Protein AF-A0AAD7EL43-F1 (afdb_monomer_lite)

Sequence (135 aa):
MQNLQIRRLNFAIIHSTTLALPAWKRTCLTYKLTERLILRDVRTRWNSTFDMLLFAVKYRRAVDAITAEKSLKLRKFELDDQECKILSDLLTIYKAATLVFSKNSLSTIVNVIPTMDKIDELLTLQMIRTSTALP

pLDDT: mean 82.3, std 10.19, range [38.91, 91.62]

Structure (mmCIF, N/CA/C/O backbone):
data_AF-A0AAD7EL43-F1
#
_entry.id   AF-A0AAD7EL43-F1
#
loop_
_atom_site.group_PDB
_atom_site.id
_atom_site.type_symbol
_atom_site.label_atom_id
_atom_site.label_alt_id
_atom_site.label_comp_id
_atom_site.label_asym_id
_atom_site.label_entity_id
_atom_site.label_seq_id
_atom_site.pdbx_PDB_ins_code
_atom_site.Cartn_x
_atom_site.Cartn_y
_atom_site.Cartn_z
_atom_site.occupancy
_atom_site.B_iso_or_equiv
_atom_site.auth_seq_id
_atom_site.auth_comp_id
_atom_site.auth_asym_id
_atom_site.auth_atom_id
_atom_site.pdbx_PDB_model_num
ATOM 1 N N . MET A 1 1 ? -4.254 11.415 -4.900 1.00 57.16 1 MET A N 1
ATOM 2 C CA . MET A 1 1 ? -4.592 11.817 -3.509 1.00 57.16 1 MET A CA 1
ATOM 3 C C . MET A 1 1 ? -4.455 10.677 -2.485 1.00 57.16 1 MET A C 1
ATOM 5 O O . MET A 1 1 ? -4.219 10.957 -1.312 1.00 57.16 1 MET A O 1
ATOM 9 N N . GLN A 1 2 ? -4.480 9.408 -2.912 1.00 65.06 2 GLN A N 1
ATOM 10 C CA . GLN A 1 2 ? -4.473 8.226 -2.031 1.00 65.06 2 GLN A CA 1
ATOM 11 C C . GLN A 1 2 ? -3.226 8.002 -1.163 1.00 65.06 2 GLN A C 1
ATOM 13 O O . GLN A 1 2 ? -3.342 7.549 -0.026 1.00 65.06 2 GLN A O 1
ATOM 18 N N . ASN A 1 3 ? -2.027 8.360 -1.637 1.00 72.19 3 ASN A N 1
ATOM 19 C CA . ASN A 1 3 ? -0.807 8.217 -0.830 1.00 72.19 3 ASN A CA 1
ATOM 20 C C . ASN A 1 3 ? -0.919 8.966 0.513 1.00 72.19 3 ASN A C 1
ATOM 22 O O . ASN A 1 3 ? -0.580 8.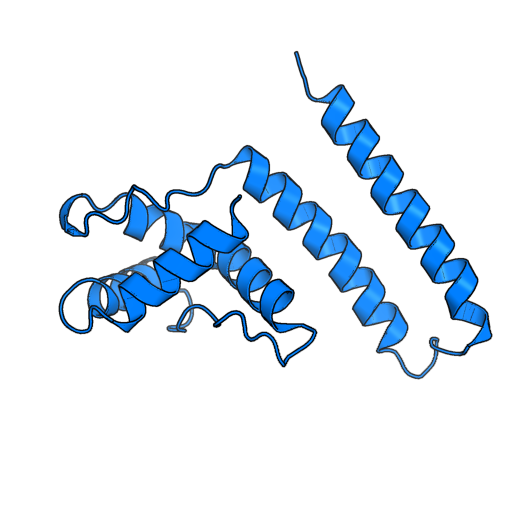432 1.570 1.00 72.19 3 ASN A O 1
ATOM 26 N N . LEU A 1 4 ? -1.482 10.177 0.483 1.00 78.38 4 LEU A N 1
ATOM 27 C CA . LEU A 1 4 ? -1.687 10.988 1.677 1.00 78.38 4 LEU A CA 1
ATOM 28 C C . LEU A 1 4 ? -2.737 10.372 2.614 1.00 78.38 4 LEU A C 1
ATOM 30 O O . LEU A 1 4 ? -2.585 10.459 3.833 1.00 78.38 4 LEU A O 1
ATOM 34 N N . GLN A 1 5 ? -3.774 9.729 2.067 1.00 84.88 5 GLN A N 1
ATOM 35 C CA . GLN A 1 5 ? -4.797 9.036 2.856 1.00 84.88 5 GLN A CA 1
ATOM 36 C C . GLN A 1 5 ? -4.207 7.833 3.597 1.00 84.88 5 GLN A C 1
ATOM 38 O O . GLN A 1 5 ? -4.387 7.739 4.808 1.00 84.88 5 GLN A O 1
ATOM 43 N N . ILE A 1 6 ? -3.419 6.986 2.925 1.00 86.12 6 ILE A N 1
ATOM 44 C CA . ILE A 1 6 ? -2.779 5.809 3.544 1.00 86.12 6 ILE A CA 1
ATOM 45 C C . ILE A 1 6 ? -1.795 6.236 4.636 1.00 86.12 6 ILE A C 1
ATOM 47 O O . ILE A 1 6 ? -1.777 5.658 5.723 1.00 86.12 6 ILE A O 1
ATOM 51 N N . ARG A 1 7 ? -1.016 7.299 4.399 1.00 88.31 7 ARG A N 1
ATOM 52 C CA . ARG A 1 7 ? -0.107 7.856 5.414 1.00 88.31 7 ARG A CA 1
ATOM 53 C C . ARG A 1 7 ? -0.851 8.351 6.646 1.00 88.31 7 ARG A C 1
ATOM 55 O O . ARG A 1 7 ? -0.431 8.073 7.768 1.00 88.31 7 ARG A O 1
ATOM 62 N N . ARG A 1 8 ? -1.948 9.086 6.446 1.00 89.06 8 ARG A N 1
ATOM 63 C CA . ARG A 1 8 ? -2.774 9.611 7.542 1.00 89.06 8 ARG A CA 1
ATOM 64 C C . ARG A 1 8 ? -3.508 8.496 8.285 1.00 89.06 8 ARG A C 1
ATOM 66 O O . ARG A 1 8 ? -3.581 8.560 9.508 1.00 89.06 8 ARG A O 1
ATOM 73 N N . LEU A 1 9 ? -3.985 7.473 7.577 1.00 88.38 9 LEU A N 1
ATOM 74 C CA . LEU A 1 9 ? -4.574 6.275 8.172 1.00 88.38 9 LEU A CA 1
ATOM 75 C C . LEU A 1 9 ? -3.550 5.548 9.047 1.00 88.38 9 LEU A C 1
ATOM 77 O O . LEU A 1 9 ? -3.832 5.267 10.208 1.00 88.38 9 LEU A O 1
ATOM 81 N N . ASN A 1 10 ? -2.341 5.317 8.527 1.00 89.62 10 ASN A N 1
ATOM 82 C CA . ASN A 1 10 ? -1.260 4.691 9.284 1.00 89.62 10 ASN A CA 1
ATOM 83 C C . ASN A 1 10 ? -0.933 5.484 10.558 1.00 89.62 10 ASN A C 1
ATOM 85 O O . ASN A 1 10 ? -0.868 4.923 11.649 1.00 89.62 10 ASN A O 1
ATOM 89 N N . PHE A 1 11 ? -0.805 6.807 10.435 1.00 89.56 11 PHE A N 1
ATOM 90 C CA . PHE A 1 11 ? -0.593 7.687 11.581 1.00 89.56 11 PHE A CA 1
ATOM 91 C C . PHE A 1 11 ? -1.732 7.565 12.609 1.00 89.56 11 PHE A C 1
ATOM 93 O O . PHE A 1 11 ? -1.471 7.370 13.794 1.00 89.56 11 PHE A O 1
ATOM 100 N N . ALA A 1 12 ? -2.992 7.606 12.168 1.00 89.56 12 ALA A N 1
ATOM 101 C CA . ALA A 1 12 ? -4.149 7.478 13.051 1.00 89.56 12 ALA A CA 1
ATOM 102 C C . ALA A 1 12 ? -4.194 6.122 13.781 1.00 89.56 12 ALA A C 1
ATOM 104 O O . ALA A 1 12 ? -4.507 6.083 14.970 1.00 89.56 12 ALA A O 1
ATOM 105 N N . ILE A 1 13 ? -3.844 5.028 13.098 1.00 88.94 13 ILE A N 1
ATOM 106 C CA . ILE A 1 13 ? -3.815 3.681 13.684 1.00 88.94 13 ILE A CA 1
ATOM 107 C C . ILE A 1 13 ? -2.672 3.550 14.696 1.00 88.94 13 ILE A C 1
ATOM 109 O O . ILE A 1 13 ? -2.907 3.121 15.822 1.00 88.94 13 ILE A O 1
ATOM 113 N N . ILE A 1 14 ? -1.448 3.952 14.333 1.00 88.94 14 ILE A N 1
ATOM 114 C CA . ILE A 1 14 ? -0.267 3.833 15.206 1.00 88.94 14 ILE A CA 1
ATOM 115 C C . ILE A 1 14 ? -0.433 4.650 16.492 1.00 88.94 14 ILE A C 1
ATOM 117 O O . ILE A 1 14 ? -0.042 4.190 17.564 1.00 88.94 14 ILE A O 1
ATOM 121 N N . HIS A 1 15 ? -1.009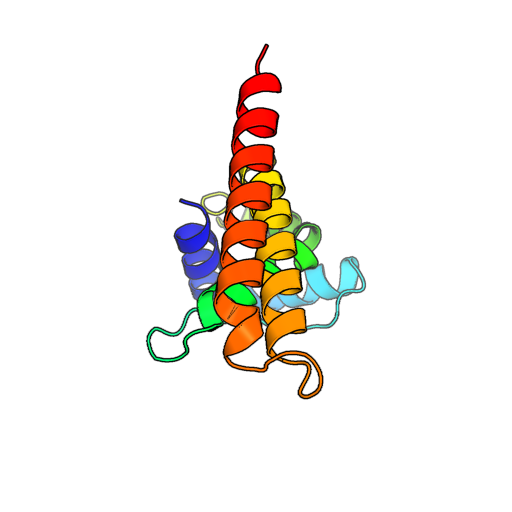 5.850 16.395 1.00 88.00 15 HIS A N 1
ATOM 122 C CA . HIS A 1 15 ? -1.161 6.749 17.540 1.00 88.00 15 HIS A CA 1
ATOM 123 C C . HIS A 1 15 ? -2.442 6.508 18.360 1.00 88.00 15 HIS A C 1
ATOM 125 O O . HIS A 1 15 ? -2.600 7.110 19.418 1.00 88.00 15 HIS A O 1
ATOM 131 N N . SER A 1 16 ? -3.329 5.603 17.933 1.00 89.12 16 SER A N 1
ATOM 132 C CA . SER A 1 16 ? -4.503 5.168 18.702 1.00 89.12 16 SER A CA 1
ATOM 133 C C . SER A 1 16 ? -4.285 3.750 19.234 1.00 89.12 16 SER A C 1
ATOM 135 O O . SER A 1 16 ? -4.845 2.764 18.750 1.00 89.12 16 SER A O 1
ATOM 137 N N . THR A 1 17 ? -3.435 3.653 20.256 1.00 86.38 17 THR A N 1
ATOM 138 C CA . THR A 1 17 ? -2.992 2.384 20.854 1.00 86.38 17 THR A CA 1
ATOM 139 C C . THR A 1 17 ? -4.119 1.586 21.513 1.00 86.38 17 THR A C 1
ATOM 141 O O . THR A 1 17 ? -4.015 0.367 21.614 1.00 86.38 17 THR A O 1
ATOM 144 N N . THR A 1 18 ? -5.200 2.247 21.934 1.00 87.88 18 THR A N 1
ATOM 145 C CA . THR A 1 18 ? -6.308 1.638 22.689 1.00 87.88 18 THR A CA 1
ATOM 146 C C . THR A 1 18 ? -7.507 1.230 21.834 1.00 87.88 18 THR A C 1
ATOM 148 O O . THR A 1 18 ? -8.219 0.302 22.208 1.00 87.88 18 THR A O 1
ATOM 151 N N . LEU A 1 19 ? -7.740 1.883 20.691 1.00 87.94 19 LEU A N 1
ATOM 152 C CA . LEU A 1 19 ? -8.938 1.664 19.870 1.00 87.94 19 LEU A CA 1
ATOM 153 C C . LEU A 1 19 ? -8.589 1.183 18.463 1.00 87.94 19 LEU A C 1
ATOM 155 O O . LEU A 1 19 ? -8.897 0.042 18.112 1.00 87.94 19 LEU A O 1
ATOM 159 N N . ALA A 1 20 ? -7.914 2.016 17.666 1.00 87.75 20 ALA A N 1
ATOM 160 C CA . ALA A 1 20 ? -7.680 1.696 16.259 1.00 87.75 20 ALA A CA 1
ATOM 161 C C . ALA A 1 20 ? -6.618 0.605 16.071 1.00 87.75 20 ALA A C 1
ATOM 163 O O . ALA A 1 20 ? -6.777 -0.259 15.213 1.00 87.75 20 ALA A O 1
ATOM 164 N N . LEU A 1 21 ? -5.556 0.597 16.884 1.00 89.75 21 LEU A N 1
ATOM 165 C CA . LEU A 1 21 ? -4.505 -0.415 16.781 1.00 89.75 21 LEU A CA 1
ATOM 166 C C . LEU A 1 21 ? -5.022 -1.830 17.115 1.00 89.75 21 LEU A C 1
ATOM 168 O O . LEU A 1 21 ? -4.786 -2.740 16.316 1.00 89.75 21 LEU A O 1
ATOM 172 N N . PRO A 1 22 ? -5.774 -2.061 18.211 1.00 91.44 22 PRO A N 1
ATOM 173 C CA . PRO A 1 22 ? -6.402 -3.359 18.447 1.00 91.44 22 PRO A CA 1
ATOM 174 C C . PRO A 1 22 ? -7.423 -3.735 17.369 1.00 91.44 22 PRO A C 1
ATOM 176 O O . PRO A 1 22 ? -7.482 -4.898 16.974 1.00 91.44 22 PRO A O 1
ATOM 179 N N . ALA A 1 23 ? -8.203 -2.777 16.857 1.00 89.88 23 ALA A N 1
ATOM 180 C CA . ALA A 1 23 ? -9.151 -3.034 15.770 1.00 89.88 23 ALA A CA 1
ATOM 181 C C . ALA A 1 23 ? -8.447 -3.465 14.470 1.00 89.88 23 ALA A C 1
ATOM 183 O O . ALA A 1 23 ? -8.874 -4.421 13.822 1.00 89.88 23 ALA A O 1
ATOM 184 N N . TRP A 1 24 ? -7.308 -2.850 14.139 1.00 90.75 24 TRP A N 1
ATOM 185 C CA . TRP A 1 24 ? -6.459 -3.263 13.017 1.00 90.75 24 TRP A CA 1
ATOM 186 C C . TR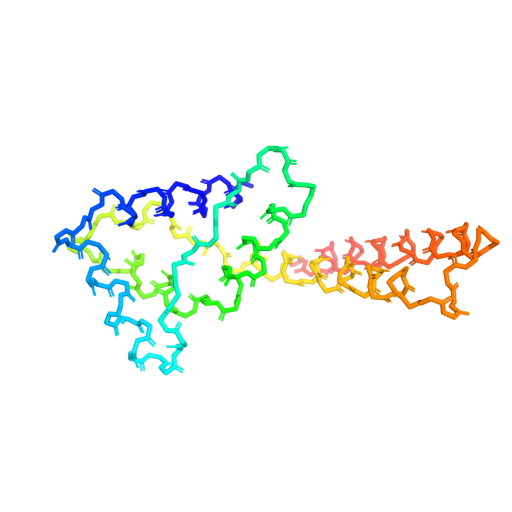P A 1 24 ? -5.952 -4.699 13.166 1.00 90.75 24 TRP A C 1
ATOM 188 O O . TRP A 1 24 ? -6.008 -5.493 12.229 1.00 90.75 24 TRP A O 1
ATOM 198 N N . LYS A 1 25 ? -5.501 -5.074 14.365 1.00 90.38 25 LYS A N 1
ATOM 199 C CA . LYS A 1 25 ? -5.041 -6.444 14.626 1.00 90.38 25 LYS A CA 1
ATOM 200 C C . LYS A 1 25 ? -6.178 -7.457 14.463 1.00 90.38 25 LYS A C 1
ATOM 202 O O . LYS A 1 25 ? -6.002 -8.471 13.792 1.00 90.38 25 LYS A O 1
ATOM 207 N N . ARG A 1 26 ? -7.369 -7.157 15.000 1.00 91.12 26 ARG A N 1
ATOM 208 C CA . ARG A 1 26 ? -8.562 -8.016 14.859 1.00 91.12 26 ARG A CA 1
ATOM 209 C C . ARG A 1 26 ? -9.001 -8.170 13.403 1.00 91.12 26 ARG A C 1
ATOM 211 O O . ARG A 1 26 ? -9.306 -9.283 12.979 1.00 91.12 26 ARG A O 1
ATOM 218 N N . THR A 1 27 ? -9.010 -7.086 12.630 1.00 91.06 27 THR A N 1
ATOM 219 C CA . THR A 1 27 ? -9.356 -7.134 11.200 1.00 91.06 27 THR A CA 1
ATOM 220 C C . THR A 1 27 ? -8.326 -7.940 10.407 1.00 91.06 27 THR A C 1
ATOM 222 O O . THR A 1 27 ? -8.721 -8.817 9.640 1.00 91.06 27 THR A O 1
ATOM 225 N N . CYS A 1 28 ? -7.023 -7.761 10.657 1.00 90.19 28 CYS A N 1
ATOM 226 C CA . CYS A 1 28 ? -5.979 -8.604 10.057 1.00 90.19 28 CYS A CA 1
ATOM 227 C C . CYS A 1 28 ? -6.212 -10.097 10.335 1.00 90.19 28 CYS A C 1
ATOM 229 O O . CYS A 1 28 ? -6.198 -10.898 9.400 1.00 90.19 28 CYS A O 1
ATOM 231 N N . LEU A 1 29 ? -6.504 -10.462 11.589 1.00 90.81 29 LEU A N 1
ATOM 232 C CA . LEU A 1 29 ? -6.806 -11.846 11.976 1.00 90.81 29 LEU A CA 1
ATOM 233 C C . LEU A 1 29 ? -8.066 -12.383 11.282 1.00 90.81 29 LEU A C 1
ATOM 235 O O . LEU A 1 29 ? -8.059 -13.504 10.776 1.00 90.81 29 LEU A O 1
ATOM 239 N N . THR A 1 30 ? -9.122 -11.570 11.198 1.00 91.62 30 THR A N 1
ATOM 240 C CA . THR A 1 30 ? -10.399 -11.936 10.555 1.00 91.62 30 THR A CA 1
ATOM 241 C C . THR A 1 30 ? -10.205 -12.291 9.080 1.00 91.62 30 THR A C 1
ATOM 243 O O . THR A 1 30 ? -10.762 -13.273 8.593 1.00 91.62 30 THR A O 1
ATOM 246 N N . TYR A 1 31 ? -9.356 -11.541 8.374 1.00 90.06 31 TYR A N 1
ATOM 247 C CA . TYR A 1 31 ? -9.035 -11.794 6.966 1.00 90.06 31 TYR A CA 1
ATOM 248 C C . TYR A 1 31 ? -7.867 -12.770 6.758 1.00 90.06 31 TYR A C 1
ATOM 250 O O . TYR A 1 31 ? -7.412 -12.927 5.625 1.00 90.06 31 TYR A O 1
ATOM 258 N N . LYS A 1 32 ? -7.390 -13.442 7.819 1.00 89.88 32 LYS A N 1
ATOM 259 C CA . LYS A 1 32 ? -6.234 -14.360 7.792 1.00 89.88 32 LYS A CA 1
ATOM 260 C C . LYS A 1 32 ? -4.959 -13.713 7.226 1.00 89.88 32 LYS A C 1
ATOM 262 O O . LYS A 1 32 ? -4.124 -14.382 6.620 1.00 89.88 32 LYS A O 1
ATOM 267 N N . LEU A 1 33 ? -4.815 -12.404 7.408 1.00 89.69 33 LEU A N 1
ATOM 268 C CA . LEU A 1 33 ? -3.630 -11.651 7.019 1.00 89.69 33 LEU A CA 1
ATOM 269 C C . LEU A 1 33 ? -2.602 -11.699 8.149 1.00 89.69 33 LEU A C 1
ATOM 271 O O . LEU A 1 33 ? -2.949 -11.727 9.330 1.00 89.69 33 LEU A O 1
ATOM 275 N N . THR A 1 34 ? -1.317 -11.688 7.794 1.00 88.88 34 THR A N 1
ATOM 276 C CA . THR A 1 34 ? -0.251 -11.594 8.795 1.00 88.88 34 THR A CA 1
ATOM 277 C C . THR A 1 34 ? -0.387 -10.281 9.555 1.00 88.88 34 THR A C 1
ATOM 279 O O . THR A 1 34 ? -0.492 -9.221 8.942 1.00 88.88 34 THR A O 1
ATOM 282 N N . GLU A 1 35 ? -0.346 -10.334 10.884 1.00 85.44 35 GLU A N 1
ATOM 283 C CA . GLU A 1 35 ? -0.406 -9.135 11.713 1.00 85.44 35 GLU A CA 1
ATOM 284 C C . GLU A 1 35 ? 0.834 -8.265 11.461 1.00 85.44 35 GLU A C 1
ATOM 286 O O . GLU A 1 35 ? 1.932 -8.527 11.953 1.00 85.44 35 GLU A O 1
ATOM 291 N N . ARG A 1 36 ? 0.668 -7.238 10.627 1.00 88.25 36 ARG A N 1
ATOM 292 C CA . ARG A 1 36 ? 1.709 -6.271 10.280 1.00 88.25 36 ARG A CA 1
ATOM 293 C C . ARG A 1 36 ? 1.129 -4.871 10.339 1.00 88.25 36 ARG A C 1
ATOM 295 O O . ARG A 1 36 ? -0.014 -4.641 9.947 1.00 88.25 36 ARG A O 1
ATOM 302 N N . LEU A 1 37 ? 1.929 -3.930 10.826 1.00 86.56 37 LEU A N 1
ATOM 303 C CA . LEU A 1 37 ? 1.586 -2.516 10.749 1.00 86.56 37 LEU A CA 1
ATOM 304 C C . LEU A 1 37 ? 1.757 -2.022 9.319 1.0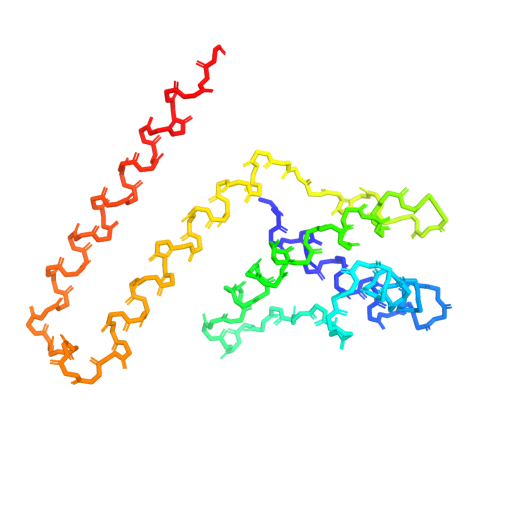0 86.56 37 LEU A C 1
ATOM 306 O O . LEU A 1 37 ? 2.639 -2.489 8.593 1.00 86.56 37 LEU A O 1
ATOM 310 N N . ILE A 1 38 ? 0.939 -1.041 8.944 1.00 85.50 38 ILE A N 1
ATOM 311 C CA . ILE A 1 38 ? 1.105 -0.337 7.678 1.00 85.50 38 ILE A CA 1
ATOM 312 C C . ILE A 1 38 ? 2.506 0.289 7.666 1.00 85.50 38 ILE A C 1
ATOM 314 O O . ILE A 1 38 ? 2.937 0.943 8.623 1.00 85.50 38 ILE A O 1
ATOM 318 N N . LEU A 1 39 ? 3.243 0.067 6.579 1.00 87.12 39 LEU A N 1
ATOM 319 C CA . LEU A 1 39 ? 4.582 0.625 6.411 1.00 87.12 39 LEU A CA 1
ATOM 320 C C . LEU A 1 39 ? 4.515 2.159 6.381 1.00 87.12 39 LEU A C 1
ATOM 322 O O . LEU A 1 39 ? 3.558 2.747 5.879 1.00 87.12 39 LEU A O 1
ATOM 326 N N . ARG A 1 40 ? 5.516 2.828 6.959 1.00 86.25 40 ARG A N 1
ATOM 327 C CA . ARG A 1 40 ? 5.596 4.294 6.917 1.00 86.25 40 ARG A CA 1
ATOM 328 C C . ARG A 1 40 ? 6.284 4.742 5.636 1.00 86.25 40 ARG A C 1
ATOM 330 O O . ARG A 1 40 ? 7.304 4.179 5.251 1.00 86.25 40 ARG A O 1
ATOM 337 N N . ASP A 1 41 ? 5.754 5.807 5.053 1.00 86.88 41 ASP A N 1
ATOM 338 C CA . ASP A 1 41 ? 6.427 6.565 4.005 1.00 86.88 41 ASP A CA 1
ATOM 339 C C . ASP A 1 41 ? 7.558 7.401 4.628 1.00 86.88 41 ASP A C 1
ATOM 341 O O . ASP A 1 41 ? 7.319 8.223 5.519 1.00 86.88 41 ASP A O 1
ATOM 345 N N . VAL A 1 42 ? 8.798 7.150 4.207 1.00 85.94 42 VAL A N 1
ATOM 346 C CA . VAL A 1 42 ? 10.022 7.712 4.792 1.00 85.94 42 VAL A CA 1
ATOM 347 C C . VAL A 1 42 ? 10.817 8.421 3.705 1.00 85.94 42 VAL A C 1
ATOM 349 O O . VAL A 1 42 ? 11.397 7.788 2.829 1.00 85.94 42 VAL A O 1
ATOM 352 N N . ARG A 1 43 ? 10.936 9.747 3.822 1.00 83.56 43 ARG A N 1
ATOM 353 C CA . ARG A 1 43 ? 11.570 10.607 2.806 1.00 83.56 43 ARG A CA 1
ATOM 354 C C . ARG A 1 43 ? 13.000 10.194 2.431 1.00 83.56 43 ARG A C 1
ATOM 356 O O . ARG A 1 43 ? 13.407 10.388 1.296 1.00 83.56 43 ARG A O 1
ATOM 363 N N . THR A 1 44 ? 13.758 9.636 3.373 1.00 87.81 44 THR A N 1
ATOM 364 C CA . THR A 1 44 ? 15.153 9.212 3.163 1.00 87.81 44 THR A CA 1
ATOM 365 C C . THR A 1 44 ? 15.291 7.811 2.561 1.00 87.81 44 THR A C 1
ATOM 367 O O . THR A 1 44 ? 16.400 7.400 2.234 1.00 87.81 44 THR A O 1
ATOM 370 N N . ARG A 1 45 ? 14.193 7.059 2.402 1.00 86.12 45 ARG A N 1
ATOM 371 C CA . ARG A 1 45 ? 14.189 5.718 1.800 1.00 86.12 45 ARG A CA 1
ATOM 372 C C . ARG A 1 45 ? 13.487 5.762 0.449 1.00 86.12 45 ARG A C 1
ATOM 374 O O . ARG A 1 45 ? 12.261 5.865 0.402 1.00 86.12 45 ARG A O 1
ATOM 381 N N . TRP A 1 46 ? 14.267 5.602 -0.619 1.00 84.88 46 TRP A N 1
ATOM 382 C CA . TRP A 1 46 ? 13.830 5.747 -2.013 1.00 84.88 46 TRP A CA 1
ATOM 383 C C . TRP A 1 46 ? 12.608 4.894 -2.401 1.00 84.88 46 TRP A C 1
ATOM 385 O O . TRP A 1 46 ? 11.829 5.315 -3.245 1.00 84.88 46 TRP A O 1
ATOM 395 N N . ASN A 1 47 ? 12.399 3.740 -1.753 1.00 84.44 47 ASN A N 1
ATOM 396 C CA . ASN A 1 47 ? 11.304 2.815 -2.073 1.00 84.44 47 ASN A CA 1
ATOM 397 C C . ASN A 1 47 ? 10.147 2.804 -1.052 1.00 84.44 47 ASN A C 1
ATOM 399 O O . ASN A 1 47 ? 9.191 2.046 -1.196 1.00 84.44 47 ASN A O 1
ATOM 403 N N . SER A 1 48 ? 10.201 3.627 0.001 1.00 88.38 48 SER A N 1
ATOM 404 C CA . SER A 1 48 ? 9.234 3.533 1.112 1.00 88.38 48 SER A CA 1
ATOM 405 C C . SER A 1 48 ? 7.793 3.853 0.707 1.00 88.38 48 SER A C 1
ATOM 407 O O . SER A 1 48 ? 6.856 3.204 1.176 1.00 88.38 48 SER A O 1
ATOM 409 N N . THR A 1 49 ? 7.615 4.806 -0.208 1.00 87.88 49 THR A N 1
ATOM 410 C CA . THR A 1 49 ? 6.325 5.150 -0.808 1.00 87.88 49 THR A CA 1
ATOM 411 C C . THR A 1 49 ? 5.738 3.950 -1.551 1.00 87.88 49 THR A C 1
ATOM 413 O O . THR A 1 49 ? 4.573 3.610 -1.351 1.00 87.88 49 THR A O 1
ATOM 416 N N . PHE A 1 50 ? 6.555 3.280 -2.368 1.00 86.94 50 PHE A N 1
ATOM 417 C CA . PHE A 1 50 ? 6.164 2.090 -3.120 1.00 86.94 50 PHE A CA 1
ATOM 418 C C . PHE A 1 50 ? 5.773 0.947 -2.179 1.00 86.94 50 PHE A C 1
ATOM 420 O O . PHE A 1 50 ? 4.695 0.372 -2.327 1.00 86.94 50 PHE A O 1
ATOM 427 N N . ASP A 1 51 ? 6.596 0.663 -1.168 1.00 88.56 51 ASP A N 1
ATOM 428 C CA . ASP A 1 51 ? 6.342 -0.422 -0.219 1.00 88.56 51 ASP A CA 1
ATOM 429 C C . ASP A 1 51 ? 5.060 -0.188 0.595 1.00 88.56 51 ASP A C 1
ATOM 431 O O . ASP A 1 51 ? 4.279 -1.118 0.814 1.00 88.56 51 ASP A O 1
ATOM 435 N N . MET A 1 52 ? 4.798 1.060 1.001 1.00 90.56 52 MET A N 1
ATOM 436 C CA . MET A 1 52 ? 3.557 1.441 1.681 1.00 90.56 52 MET A CA 1
ATOM 437 C C . MET A 1 52 ? 2.329 1.237 0.786 1.00 90.56 52 MET A C 1
ATOM 439 O O . MET A 1 52 ? 1.332 0.672 1.239 1.00 90.56 52 MET A O 1
ATOM 443 N N . LEU A 1 53 ? 2.386 1.681 -0.472 1.00 89.06 53 LEU A N 1
ATOM 444 C CA . LEU A 1 53 ? 1.273 1.545 -1.416 1.00 89.06 53 LEU A CA 1
ATOM 445 C C . LEU A 1 53 ? 1.020 0.072 -1.759 1.00 89.06 53 LEU A C 1
ATOM 447 O O . LEU A 1 53 ? -0.119 -0.388 -1.717 1.00 89.06 53 LEU A O 1
ATOM 451 N N . LEU A 1 54 ? 2.083 -0.701 -1.989 1.00 88.75 54 LEU A N 1
ATOM 452 C CA . LEU A 1 54 ? 1.999 -2.142 -2.214 1.00 88.75 54 LEU A CA 1
ATOM 453 C C . LEU A 1 54 ? 1.396 -2.872 -1.008 1.00 88.75 54 LEU A C 1
ATOM 455 O O . LEU A 1 54 ? 0.620 -3.813 -1.178 1.00 88.75 54 LEU A O 1
ATOM 459 N N . PHE A 1 55 ? 1.739 -2.452 0.212 1.00 89.25 55 PHE A N 1
ATOM 460 C CA . PHE A 1 55 ? 1.123 -2.982 1.425 1.00 89.25 55 PHE A CA 1
ATOM 461 C C . PHE A 1 55 ? -0.371 -2.650 1.481 1.00 89.25 55 PHE A C 1
ATOM 463 O O . PHE A 1 55 ? -1.175 -3.547 1.720 1.00 89.25 55 PHE A O 1
ATOM 470 N N . ALA A 1 56 ? -0.754 -1.399 1.216 1.00 88.75 56 ALA A N 1
ATOM 471 C CA . ALA A 1 56 ? -2.151 -0.971 1.246 1.00 88.75 56 ALA A CA 1
ATOM 472 C C . ALA A 1 56 ? -3.020 -1.737 0.237 1.00 88.75 56 ALA A C 1
ATOM 474 O O . ALA A 1 56 ? -4.104 -2.188 0.597 1.00 88.75 56 ALA A O 1
ATOM 475 N N . VAL A 1 57 ? -2.518 -1.969 -0.982 1.00 88.38 57 VAL A N 1
ATOM 476 C CA . VAL A 1 57 ? -3.218 -2.779 -1.995 1.00 88.38 57 VAL A CA 1
ATOM 477 C C . VAL A 1 57 ? -3.354 -4.238 -1.540 1.00 88.38 57 VAL A C 1
ATOM 479 O O . VAL A 1 57 ? -4.427 -4.825 -1.645 1.00 88.38 57 VAL A O 1
ATOM 482 N N . LYS A 1 58 ? -2.302 -4.834 -0.962 1.00 89.00 58 LYS A N 1
ATOM 483 C CA . LYS A 1 58 ? -2.360 -6.216 -0.443 1.00 89.00 58 LYS A CA 1
ATOM 484 C C . LYS A 1 58 ? -3.318 -6.379 0.739 1.00 89.00 58 LYS A C 1
ATOM 486 O O . LYS A 1 58 ? -3.971 -7.410 0.857 1.00 89.00 58 LYS A O 1
ATOM 491 N N . TYR A 1 59 ? -3.385 -5.379 1.613 1.00 90.50 59 TYR A N 1
ATOM 492 C CA . TYR A 1 59 ? -4.216 -5.380 2.820 1.00 90.50 59 TYR A CA 1
ATOM 493 C C . TYR A 1 59 ? -5.549 -4.654 2.603 1.00 90.50 59 TYR A C 1
ATOM 495 O O . TYR A 1 59 ? -6.221 -4.314 3.575 1.00 90.50 59 TYR A O 1
ATOM 503 N N . ARG A 1 60 ? -5.962 -4.456 1.342 1.00 88.44 60 ARG A N 1
ATOM 504 C CA . ARG A 1 60 ? -7.147 -3.679 0.956 1.00 88.44 60 ARG A CA 1
ATOM 505 C C . ARG A 1 60 ? -8.394 -4.060 1.749 1.00 88.44 60 ARG A C 1
ATOM 507 O O . ARG A 1 60 ? -8.996 -3.202 2.369 1.00 88.44 60 ARG A O 1
ATOM 514 N N . ARG A 1 61 ? -8.693 -5.357 1.860 1.00 89.50 61 ARG A N 1
ATOM 515 C CA . ARG A 1 61 ? -9.841 -5.858 2.640 1.00 89.50 61 ARG A CA 1
ATOM 516 C C . ARG A 1 61 ? -9.826 -5.426 4.110 1.00 89.50 61 ARG A C 1
ATOM 518 O O . ARG A 1 61 ? -10.871 -5.101 4.660 1.00 89.50 61 ARG A O 1
ATOM 525 N N . ALA A 1 62 ? -8.655 -5.427 4.747 1.00 89.62 62 ALA A N 1
ATOM 526 C CA . ALA A 1 62 ? -8.520 -4.978 6.131 1.00 89.62 62 ALA A CA 1
ATOM 527 C C . ALA A 1 62 ? -8.610 -3.450 6.243 1.00 89.62 62 ALA A C 1
ATOM 529 O O . ALA A 1 62 ? -9.199 -2.944 7.196 1.00 89.62 62 ALA A O 1
ATOM 530 N N . VAL A 1 63 ? -8.060 -2.727 5.261 1.00 88.62 63 VAL A N 1
ATOM 531 C CA . VAL A 1 63 ? -8.181 -1.267 5.166 1.00 88.62 63 VAL A CA 1
ATOM 532 C C . VAL A 1 63 ? -9.646 -0.862 5.004 1.00 88.62 63 VAL A C 1
ATOM 534 O O . VAL A 1 63 ? -10.124 -0.052 5.787 1.00 88.62 63 VAL A O 1
ATOM 537 N N . ASP A 1 64 ? -10.381 -1.490 4.091 1.00 89.06 64 ASP A N 1
ATOM 538 C CA . ASP A 1 64 ? -11.791 -1.180 3.840 1.00 89.06 64 ASP A CA 1
ATOM 539 C C . ASP A 1 64 ? -12.654 -1.479 5.071 1.00 89.06 64 ASP A C 1
ATOM 541 O O . ASP A 1 64 ? -13.482 -0.661 5.473 1.00 89.06 64 ASP A O 1
ATOM 545 N N . ALA A 1 65 ? -12.406 -2.611 5.740 1.00 89.19 65 ALA A N 1
ATOM 546 C CA . ALA A 1 65 ? -13.117 -2.981 6.959 1.00 89.19 65 ALA A CA 1
ATOM 547 C C . ALA A 1 65 ? -12.886 -1.988 8.106 1.00 89.19 65 ALA A C 1
ATOM 549 O O . ALA A 1 65 ? -13.842 -1.590 8.773 1.00 89.19 65 ALA A O 1
ATOM 550 N N . ILE A 1 66 ? -11.637 -1.558 8.331 1.00 88.94 66 ILE A N 1
ATOM 551 C CA . ILE A 1 66 ? -11.334 -0.620 9.418 1.00 88.94 66 ILE A CA 1
ATOM 552 C C . ILE A 1 66 ? -11.831 0.799 9.107 1.00 88.94 66 ILE A C 1
ATOM 554 O O . ILE A 1 66 ? -12.222 1.528 10.019 1.00 88.94 66 ILE A O 1
ATOM 558 N N . THR A 1 67 ? -11.860 1.203 7.831 1.00 86.94 67 THR A N 1
ATOM 559 C CA . THR A 1 67 ? -12.429 2.497 7.425 1.00 86.94 67 THR A CA 1
ATOM 560 C C . THR A 1 67 ? -13.957 2.497 7.444 1.00 86.94 67 THR A C 1
ATOM 562 O O . THR A 1 67 ? -14.551 3.538 7.731 1.00 86.94 67 THR A O 1
ATOM 565 N N . ALA A 1 68 ? -14.593 1.345 7.208 1.00 86.62 68 ALA A N 1
ATOM 566 C CA . ALA A 1 68 ? -16.043 1.174 7.306 1.00 86.62 68 ALA A CA 1
ATOM 567 C C . ALA A 1 68 ? -16.550 1.159 8.761 1.00 86.62 68 ALA A C 1
ATOM 569 O O . ALA A 1 68 ? -17.730 1.426 9.015 1.00 86.62 68 ALA A O 1
ATOM 570 N N . GLU A 1 69 ? -15.677 0.881 9.735 1.00 84.81 69 GLU A N 1
ATOM 571 C CA . GLU A 1 69 ? -16.050 0.840 11.146 1.00 84.81 69 GLU A CA 1
ATOM 572 C C . GLU A 1 69 ? -16.387 2.246 11.684 1.00 84.81 69 GLU A C 1
ATOM 574 O O . GLU A 1 69 ? -15.525 3.099 11.921 1.00 84.81 69 GLU A O 1
ATOM 579 N N . LYS A 1 70 ? -17.685 2.496 11.902 1.00 79.38 70 LYS A N 1
ATOM 580 C CA . LYS A 1 70 ? -18.210 3.809 12.326 1.00 79.38 70 LYS A CA 1
ATOM 581 C C . LYS A 1 70 ? -17.651 4.280 13.676 1.00 79.38 70 LYS A C 1
ATOM 583 O O . LYS A 1 70 ? -17.505 5.484 13.882 1.00 79.38 70 LYS A O 1
ATOM 588 N N . SER A 1 71 ? -17.324 3.350 14.574 1.00 79.06 71 SER A N 1
ATOM 589 C CA . SER A 1 71 ? -16.775 3.615 15.914 1.00 79.06 71 SER A CA 1
ATOM 590 C C . SER A 1 71 ? -15.416 4.329 15.865 1.00 79.06 71 SER A C 1
ATOM 592 O O . SER A 1 71 ? -15.126 5.168 16.718 1.00 79.06 71 SER A O 1
ATOM 594 N N . LEU A 1 72 ? -14.602 4.048 14.841 1.00 78.19 72 LEU A N 1
ATOM 595 C CA . LEU A 1 72 ? -13.216 4.510 14.745 1.00 78.19 72 LEU A CA 1
ATOM 596 C C . LEU A 1 72 ? -13.077 5.883 14.072 1.00 78.19 72 LEU A C 1
ATOM 598 O O . LEU A 1 72 ? -12.003 6.481 14.114 1.00 78.19 72 LEU A O 1
ATOM 602 N N . LYS A 1 73 ? -14.148 6.409 13.454 1.00 83.69 73 LYS A N 1
ATOM 603 C CA . LYS A 1 73 ? -14.143 7.681 12.698 1.00 83.69 73 LYS A CA 1
ATOM 604 C C . LYS A 1 73 ? -13.031 7.747 11.627 1.00 83.69 73 LYS A C 1
ATOM 606 O O . LYS A 1 73 ? -12.512 8.825 11.318 1.00 83.69 73 LYS A O 1
ATOM 611 N N . LEU A 1 74 ? -12.671 6.597 11.044 1.00 84.88 74 LEU A N 1
ATOM 612 C CA . LEU A 1 74 ? -11.619 6.463 10.023 1.00 84.88 74 LEU A CA 1
ATOM 613 C C . LEU A 1 74 ? -12.139 6.531 8.581 1.00 84.88 74 LEU A C 1
ATOM 615 O O . LEU A 1 74 ? -11.333 6.577 7.658 1.00 84.88 74 LEU A O 1
ATOM 619 N N . ARG A 1 75 ? -13.458 6.641 8.378 1.00 83.44 75 ARG A N 1
ATOM 620 C CA . ARG A 1 75 ? -14.104 6.699 7.052 1.00 83.44 75 ARG A CA 1
ATOM 621 C C . ARG A 1 75 ? -13.577 7.804 6.129 1.00 83.44 75 ARG A C 1
ATOM 623 O O . ARG A 1 75 ? -13.577 7.665 4.920 1.00 83.44 75 ARG A O 1
ATOM 630 N N . LYS A 1 76 ? -13.035 8.888 6.688 1.00 84.44 76 LYS A N 1
ATOM 631 C CA . LYS A 1 76 ? -12.354 9.951 5.920 1.00 84.44 76 LYS A CA 1
ATOM 632 C C . LYS A 1 76 ? -11.113 9.482 5.138 1.00 84.44 76 LYS A C 1
ATOM 634 O O . LYS A 1 76 ? -10.583 10.242 4.331 1.00 84.44 76 LYS A O 1
ATOM 639 N N . PHE A 1 77 ? -10.610 8.284 5.430 1.00 82.31 77 PHE A N 1
ATOM 640 C CA . PHE A 1 77 ? -9.472 7.658 4.756 1.00 82.31 77 PHE A CA 1
ATOM 641 C C . PHE A 1 77 ? -9.887 6.475 3.878 1.00 82.31 77 PHE A C 1
ATOM 643 O O . PHE A 1 77 ? -9.023 5.692 3.489 1.00 82.31 77 PHE A O 1
ATOM 650 N N . GLU A 1 78 ? -11.185 6.337 3.604 1.00 83.00 78 GLU A N 1
ATOM 651 C CA . GLU A 1 78 ? -11.704 5.373 2.642 1.00 83.00 78 GLU A CA 1
ATOM 652 C C . GLU A 1 78 ? -11.034 5.614 1.287 1.00 83.00 78 GLU A C 1
ATOM 654 O O . GLU A 1 78 ? -10.848 6.753 0.843 1.00 83.00 78 GLU A O 1
ATOM 659 N N . LEU A 1 79 ? -10.571 4.521 0.699 1.00 81.00 79 LEU A N 1
ATOM 660 C CA . LEU A 1 79 ? -9.826 4.544 -0.539 1.00 81.00 79 LEU A CA 1
ATOM 661 C C . LEU A 1 79 ? -10.800 4.280 -1.683 1.00 81.00 79 LEU A C 1
ATOM 663 O O . LEU A 1 79 ? -11.590 3.346 -1.614 1.00 81.00 79 LEU A O 1
ATOM 667 N N . ASP A 1 80 ? -10.709 5.054 -2.753 1.00 84.81 80 ASP A N 1
ATOM 668 C CA . ASP A 1 80 ? -11.526 4.833 -3.943 1.00 84.81 80 ASP A CA 1
ATOM 669 C C . ASP A 1 80 ? -11.098 3.559 -4.698 1.00 84.81 80 ASP A C 1
ATOM 671 O O . ASP A 1 80 ? -9.898 3.258 -4.800 1.00 84.81 80 ASP A O 1
ATOM 675 N N . ASP A 1 81 ? -12.080 2.805 -5.200 1.00 83.12 81 ASP A N 1
ATOM 676 C CA . ASP A 1 81 ? -11.869 1.526 -5.886 1.00 83.12 81 ASP A CA 1
ATOM 677 C C . ASP A 1 81 ? -11.216 1.709 -7.265 1.00 83.12 81 ASP A C 1
ATOM 679 O O . ASP A 1 81 ? -10.332 0.926 -7.636 1.00 83.12 81 ASP A O 1
ATOM 683 N N . GLN A 1 82 ? -11.595 2.748 -8.020 1.00 80.75 82 GLN A N 1
ATOM 684 C CA . GLN A 1 82 ? -11.022 3.009 -9.344 1.00 80.75 82 GLN A CA 1
ATOM 685 C C . GLN A 1 82 ? -9.563 3.444 -9.224 1.00 80.75 82 GLN A C 1
ATOM 687 O O . GLN A 1 82 ? -8.681 2.869 -9.868 1.00 80.75 82 GLN A O 1
ATOM 692 N N . GLU A 1 83 ? -9.286 4.408 -8.349 1.00 79.12 83 GLU A N 1
ATOM 693 C CA . GLU A 1 83 ? -7.926 4.870 -8.078 1.00 79.12 83 GLU A CA 1
ATOM 694 C C . GLU A 1 83 ? -7.032 3.727 -7.551 1.00 79.12 83 GLU A C 1
ATOM 696 O O . GLU A 1 83 ? -5.858 3.646 -7.920 1.00 79.12 83 GLU A O 1
ATOM 701 N N . CYS A 1 84 ? -7.567 2.799 -6.745 1.00 81.75 84 CYS A N 1
ATOM 702 C CA . CYS A 1 84 ? -6.790 1.651 -6.268 1.00 81.75 84 CYS A CA 1
ATOM 703 C C . CYS A 1 84 ? -6.498 0.610 -7.345 1.00 81.75 84 CYS A C 1
ATOM 705 O O . CYS A 1 84 ? -5.430 -0.009 -7.310 1.00 81.75 84 CYS A O 1
ATOM 707 N N . LYS A 1 85 ? -7.391 0.440 -8.322 1.00 84.50 85 LYS A N 1
ATOM 708 C CA . LYS A 1 85 ? -7.108 -0.389 -9.496 1.00 84.50 85 LYS A CA 1
ATOM 709 C C . LYS A 1 85 ? -5.953 0.199 -10.307 1.00 84.50 85 LYS A C 1
ATOM 711 O O . LYS A 1 85 ? -4.978 -0.504 -10.564 1.00 84.50 85 LYS A O 1
ATOM 716 N N . ILE A 1 86 ? -6.006 1.503 -10.589 1.00 83.94 86 ILE A N 1
ATOM 717 C CA . ILE A 1 86 ? -4.931 2.229 -11.286 1.00 83.94 86 ILE A CA 1
ATOM 718 C C . ILE A 1 86 ? -3.609 2.091 -10.522 1.00 83.94 86 ILE A C 1
ATOM 720 O O . ILE A 1 86 ? -2.567 1.792 -11.106 1.00 83.94 86 ILE A O 1
ATOM 724 N N . LEU A 1 87 ? -3.651 2.259 -9.199 1.00 84.56 87 LEU A N 1
ATOM 725 C CA . LEU A 1 87 ? -2.478 2.123 -8.344 1.00 84.56 87 LEU A CA 1
ATOM 726 C C . LEU A 1 87 ? -1.888 0.706 -8.396 1.00 84.56 87 LEU A C 1
ATOM 728 O O . LEU A 1 87 ? -0.672 0.556 -8.489 1.00 84.56 87 LEU A O 1
ATOM 732 N N . SER A 1 88 ? -2.725 -0.330 -8.351 1.00 85.94 88 SER A N 1
ATOM 733 C CA . SER A 1 88 ? -2.281 -1.724 -8.455 1.00 85.94 88 SER A CA 1
ATOM 734 C C . SER A 1 88 ? -1.592 -2.011 -9.793 1.00 85.94 88 SER A C 1
ATOM 736 O O . SER A 1 88 ? -0.531 -2.648 -9.823 1.00 85.94 88 SER A O 1
ATOM 738 N N . ASP A 1 89 ? -2.157 -1.516 -10.893 1.00 84.94 89 ASP A N 1
ATOM 739 C CA . ASP A 1 89 ? -1.606 -1.712 -12.237 1.00 84.94 89 ASP A CA 1
ATOM 740 C C . ASP A 1 89 ? -0.255 -0.997 -12.381 1.00 84.94 89 ASP A C 1
ATOM 742 O O . ASP A 1 89 ? 0.735 -1.596 -12.816 1.00 84.94 89 ASP A O 1
ATOM 746 N N . LEU A 1 90 ? -0.176 0.245 -11.897 1.00 85.88 90 LEU A N 1
ATOM 747 C CA . LEU A 1 90 ? 1.055 1.031 -11.872 1.00 85.88 90 LEU A CA 1
ATOM 748 C C . LEU A 1 90 ? 2.155 0.352 -11.041 1.00 85.88 90 LEU A C 1
ATOM 750 O O . LEU A 1 90 ? 3.289 0.198 -11.499 1.00 85.88 90 LEU A O 1
ATOM 754 N N . LEU A 1 91 ? 1.825 -0.103 -9.827 1.00 87.38 91 LEU A N 1
ATOM 755 C CA . LEU A 1 91 ? 2.773 -0.799 -8.950 1.00 87.38 91 LEU A CA 1
ATOM 756 C C . LEU A 1 91 ? 3.290 -2.097 -9.578 1.00 87.38 91 LEU A C 1
ATOM 758 O O . LEU A 1 91 ? 4.440 -2.471 -9.345 1.00 87.38 91 LEU A O 1
ATOM 762 N N . THR A 1 92 ? 2.471 -2.782 -10.377 1.00 86.56 92 THR A N 1
ATOM 763 C CA . THR A 1 92 ? 2.868 -4.020 -11.057 1.00 86.56 92 THR A CA 1
ATOM 764 C C . THR A 1 92 ? 3.926 -3.754 -12.129 1.00 86.56 92 THR A C 1
ATOM 766 O O . THR A 1 92 ? 4.915 -4.488 -12.191 1.00 86.56 92 THR A O 1
ATOM 769 N N . ILE A 1 93 ? 3.780 -2.674 -12.905 1.00 84.88 93 ILE A N 1
ATOM 770 C CA . ILE A 1 93 ? 4.767 -2.253 -13.914 1.00 84.88 93 ILE A CA 1
ATOM 771 C C . ILE A 1 93 ? 6.095 -1.900 -13.247 1.00 84.88 93 ILE A C 1
ATOM 773 O O . ILE A 1 93 ? 7.137 -2.450 -13.609 1.00 84.88 93 ILE A O 1
ATOM 777 N N . TYR A 1 94 ? 6.061 -1.046 -12.220 1.00 83.00 94 TYR A N 1
ATOM 778 C CA . TYR A 1 94 ? 7.283 -0.662 -11.513 1.00 83.00 94 TYR A CA 1
ATOM 779 C C . TYR A 1 94 ? 7.954 -1.855 -10.838 1.00 83.00 94 TYR A C 1
ATOM 781 O O . TYR A 1 94 ? 9.171 -1.994 -10.917 1.00 83.00 94 TYR A O 1
ATOM 789 N N . LYS A 1 95 ? 7.182 -2.776 -10.250 1.00 84.19 95 LYS A N 1
ATOM 790 C CA . LYS A 1 95 ? 7.736 -4.006 -9.674 1.00 84.19 95 LYS A CA 1
ATOM 791 C C . LYS A 1 95 ? 8.448 -4.861 -10.721 1.00 84.19 95 LYS A C 1
ATOM 793 O O . LYS A 1 95 ? 9.513 -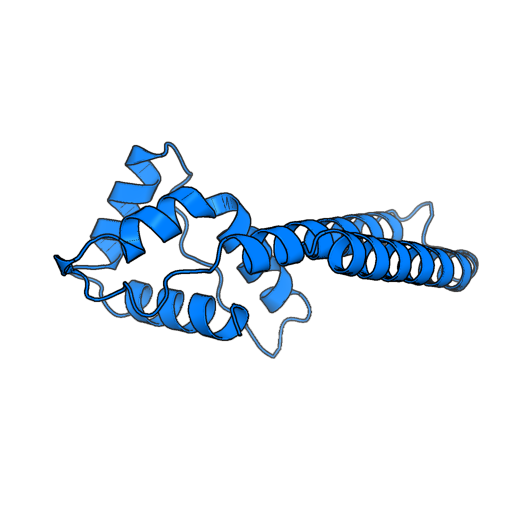5.404 -10.428 1.00 84.19 95 LYS A O 1
ATOM 798 N N . ALA A 1 96 ? 7.864 -5.005 -11.911 1.00 81.25 96 ALA A N 1
ATOM 799 C CA . ALA A 1 96 ? 8.479 -5.750 -13.003 1.00 81.25 96 ALA A CA 1
ATOM 800 C C . ALA A 1 96 ? 9.804 -5.102 -13.428 1.00 81.25 96 ALA A C 1
ATOM 802 O O . ALA A 1 96 ? 10.819 -5.795 -13.499 1.00 81.25 96 ALA A O 1
ATOM 803 N N . ALA A 1 97 ? 9.818 -3.777 -13.596 1.00 80.19 97 ALA A N 1
ATOM 804 C CA . ALA A 1 97 ? 11.025 -3.016 -13.901 1.00 80.19 97 ALA A CA 1
ATOM 805 C C . ALA A 1 97 ? 12.113 -3.189 -12.826 1.00 80.19 97 ALA A C 1
ATOM 807 O O . ALA A 1 97 ? 13.248 -3.544 -13.144 1.00 80.19 97 ALA A O 1
ATOM 808 N N . THR A 1 98 ? 11.778 -3.026 -11.540 1.00 80.94 98 THR A N 1
ATOM 809 C CA . THR A 1 98 ? 12.739 -3.210 -10.439 1.00 80.94 98 THR A CA 1
ATOM 810 C C . THR A 1 98 ? 13.321 -4.622 -10.422 1.00 80.94 98 THR A C 1
ATOM 812 O O . THR A 1 98 ? 14.513 -4.793 -10.186 1.00 80.94 98 THR A O 1
ATOM 815 N N . LEU A 1 99 ? 12.508 -5.646 -10.700 1.00 79.12 99 LEU A N 1
ATOM 816 C CA . LEU A 1 99 ? 12.970 -7.034 -10.733 1.00 79.12 99 LEU A CA 1
ATOM 817 C C . LEU A 1 99 ? 13.948 -7.271 -11.895 1.00 79.12 99 LEU A C 1
ATOM 819 O O . LEU A 1 99 ? 14.940 -7.974 -11.711 1.00 79.12 99 LEU A O 1
ATOM 823 N N . VAL A 1 100 ? 13.718 -6.654 -13.059 1.00 76.50 100 VAL A N 1
ATOM 824 C CA . VAL A 1 100 ? 14.654 -6.694 -14.198 1.00 76.50 100 VAL A CA 1
ATOM 825 C C . VAL A 1 100 ? 16.008 -6.099 -13.811 1.00 76.50 100 VAL A C 1
ATOM 827 O O . VAL A 1 100 ? 17.028 -6.757 -13.998 1.00 76.50 100 VAL A O 1
ATOM 830 N N . PHE A 1 101 ? 16.023 -4.916 -13.195 1.00 74.12 101 PHE A N 1
ATOM 831 C CA . PHE A 1 101 ? 17.270 -4.264 -12.779 1.00 74.12 101 PHE A CA 1
ATOM 832 C C . PHE A 1 101 ? 17.943 -4.919 -11.566 1.00 74.12 101 PHE A C 1
ATOM 834 O O . PHE A 1 101 ? 19.148 -4.785 -11.394 1.00 74.12 101 PHE A O 1
ATOM 841 N N . SER A 1 102 ? 17.194 -5.649 -10.737 1.00 77.19 102 SER A N 1
ATOM 842 C CA . SER A 1 102 ? 17.743 -6.387 -9.593 1.00 77.19 102 SER A CA 1
ATOM 843 C C . SER A 1 102 ? 18.380 -7.725 -9.985 1.00 77.19 102 SER A C 1
ATOM 845 O O . SER A 1 102 ? 19.069 -8.333 -9.163 1.00 77.19 102 SER A O 1
ATOM 847 N N . LYS A 1 103 ? 18.131 -8.232 -11.199 1.00 75.38 103 LYS A N 1
ATOM 848 C CA . LYS A 1 103 ? 18.762 -9.456 -11.703 1.00 75.38 103 LYS A CA 1
ATOM 849 C C . LYS A 1 103 ? 20.162 -9.127 -12.220 1.00 75.38 103 LYS A C 1
ATOM 851 O O . LYS A 1 103 ? 20.311 -8.617 -13.328 1.00 75.38 103 LYS A O 1
ATOM 856 N N . ASN A 1 104 ? 21.180 -9.519 -11.451 1.00 58.56 104 ASN A N 1
ATOM 857 C CA . ASN A 1 104 ? 22.599 -9.294 -11.763 1.00 58.56 104 ASN A CA 1
ATOM 858 C C . ASN A 1 104 ? 23.046 -9.768 -13.162 1.00 58.56 104 ASN A C 1
ATOM 860 O O . ASN A 1 104 ? 24.064 -9.300 -13.655 1.00 58.56 104 ASN A O 1
ATOM 864 N N . SER A 1 105 ? 22.324 -10.692 -13.803 1.00 64.69 105 SER A N 1
ATOM 865 C CA . SER A 1 105 ? 22.672 -11.222 -15.128 1.00 64.69 105 SER A CA 1
ATOM 866 C C . SER A 1 105 ? 22.146 -10.402 -16.314 1.00 64.69 105 SER A C 1
ATOM 868 O O . SER A 1 105 ? 22.622 -10.602 -17.427 1.00 64.69 105 SER A O 1
ATOM 870 N N . LEU A 1 106 ? 21.173 -9.505 -16.108 1.00 55.28 106 LEU A N 1
ATOM 871 C CA . LEU A 1 106 ? 20.523 -8.718 -17.173 1.00 55.28 106 LEU A CA 1
ATOM 872 C C . LEU A 1 106 ? 20.716 -7.203 -17.006 1.00 55.28 106 LEU A C 1
ATOM 874 O O . LEU A 1 106 ? 20.491 -6.456 -17.956 1.00 55.28 106 LEU A O 1
ATOM 878 N N . SER A 1 107 ? 21.150 -6.730 -15.836 1.00 59.75 107 SER A N 1
ATOM 879 C CA . SER A 1 107 ? 21.311 -5.304 -15.526 1.00 59.75 107 SER A CA 1
ATOM 880 C C . SER A 1 107 ? 22.674 -4.741 -15.958 1.00 59.75 107 SER A C 1
ATOM 882 O O . SER A 1 107 ? 23.371 -4.086 -15.182 1.00 59.75 107 SER A O 1
ATOM 884 N N . THR A 1 108 ? 23.106 -5.014 -17.187 1.00 67.25 108 THR A N 1
ATOM 885 C CA . THR A 1 108 ? 24.257 -4.310 -17.772 1.00 67.25 108 THR A CA 1
ATOM 886 C C . THR A 1 108 ? 23.805 -2.920 -18.224 1.00 67.25 108 THR A C 1
ATOM 888 O O . THR A 1 108 ? 22.675 -2.768 -18.680 1.00 67.25 108 THR A O 1
ATOM 891 N N . ILE A 1 109 ? 24.678 -1.908 -18.146 1.00 75.62 109 ILE A N 1
ATOM 892 C CA . ILE A 1 109 ? 24.374 -0.516 -18.543 1.00 75.62 109 ILE A CA 1
ATOM 893 C C . ILE A 1 109 ? 23.734 -0.403 -19.943 1.00 75.62 109 ILE A C 1
ATOM 895 O O . ILE A 1 109 ? 22.895 0.459 -20.180 1.00 75.62 109 ILE A O 1
ATOM 899 N N . VAL A 1 110 ? 24.062 -1.339 -20.838 1.00 80.44 110 VAL A N 1
ATOM 900 C CA . VAL A 1 110 ? 23.530 -1.447 -22.205 1.00 80.44 110 VAL A CA 1
ATOM 901 C C . VAL A 1 110 ? 22.014 -1.687 -22.233 1.00 80.44 110 VAL A C 1
ATOM 903 O O . VAL A 1 110 ? 21.325 -1.187 -23.115 1.00 80.44 110 VAL A O 1
ATOM 906 N N . ASN A 1 111 ? 21.472 -2.393 -21.239 1.00 78.50 111 ASN A N 1
ATOM 907 C CA . ASN A 1 111 ? 20.053 -2.747 -21.179 1.00 78.50 111 ASN A CA 1
ATOM 908 C C . ASN A 1 111 ? 19.192 -1.668 -20.511 1.00 78.50 111 ASN A C 1
ATOM 910 O O . ASN A 1 111 ? 17.970 -1.810 -20.463 1.00 78.50 111 ASN A O 1
ATOM 914 N N . VAL A 1 112 ? 19.795 -0.582 -20.016 1.00 82.62 112 VAL A N 1
ATOM 915 C CA . VAL A 1 112 ? 19.058 0.500 -19.350 1.00 82.62 112 VAL A CA 1
ATOM 916 C C . VAL A 1 112 ? 18.140 1.222 -20.330 1.00 82.62 112 VAL A C 1
ATOM 918 O O . VAL A 1 112 ? 16.954 1.342 -20.040 1.00 82.62 112 VAL A O 1
ATOM 921 N N . ILE A 1 113 ? 18.654 1.642 -21.491 1.00 85.94 113 ILE A N 1
ATOM 922 C CA . ILE A 1 113 ? 17.868 2.377 -22.496 1.00 85.94 113 ILE A CA 1
ATOM 923 C C . ILE A 1 113 ? 16.698 1.519 -23.016 1.00 85.94 113 ILE A C 1
ATOM 925 O O . ILE A 1 113 ? 15.559 1.946 -22.845 1.00 85.94 113 ILE A O 1
ATOM 929 N N . PRO A 1 114 ? 16.908 0.268 -23.486 1.00 86.81 114 PRO A N 1
ATO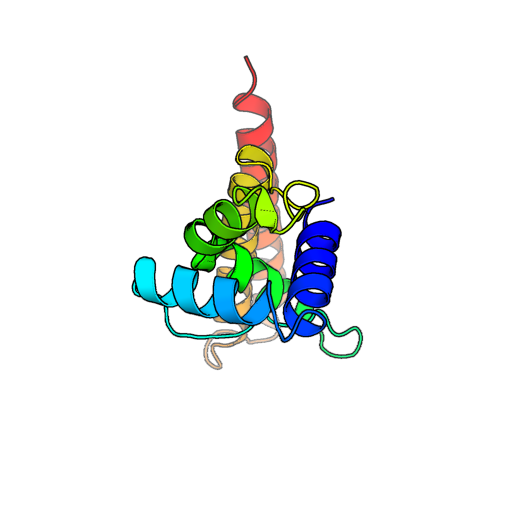M 930 C CA . PRO A 1 114 ? 15.798 -0.577 -23.932 1.00 86.81 114 PRO A CA 1
ATOM 931 C C . PRO A 1 114 ? 14.757 -0.861 -22.843 1.00 86.81 114 PRO A C 1
ATOM 933 O O . PRO A 1 114 ? 13.564 -0.973 -23.120 1.00 86.81 114 PRO A O 1
ATOM 936 N N . THR A 1 115 ? 15.191 -0.995 -21.586 1.00 82.06 115 THR A N 1
ATOM 937 C CA . THR A 1 115 ? 14.258 -1.211 -20.474 1.00 82.06 115 THR A CA 1
ATOM 938 C C . THR A 1 115 ? 13.443 0.050 -20.188 1.00 82.06 115 THR A C 1
ATOM 940 O O . THR A 1 115 ? 12.254 -0.065 -19.900 1.00 82.06 115 THR A O 1
ATOM 943 N N . MET A 1 116 ? 14.041 1.242 -20.297 1.00 86.38 116 MET A N 1
ATOM 944 C CA . MET A 1 116 ? 13.317 2.511 -20.170 1.00 86.38 116 MET A CA 1
ATOM 945 C C . MET A 1 116 ? 12.296 2.693 -21.294 1.00 86.38 116 MET A C 1
ATOM 947 O O . MET A 1 116 ? 11.146 3.004 -20.992 1.00 86.38 116 MET A O 1
ATOM 951 N N . ASP A 1 117 ? 12.663 2.390 -22.542 1.00 88.81 117 ASP A N 1
ATOM 952 C CA . ASP A 1 117 ? 11.734 2.431 -23.681 1.00 88.81 117 ASP A CA 1
ATOM 953 C C . ASP A 1 117 ? 10.545 1.484 -23.457 1.00 88.81 117 ASP A C 1
ATOM 955 O O . ASP A 1 117 ? 9.388 1.839 -23.686 1.00 88.81 117 ASP A O 1
ATOM 959 N N . LYS A 1 118 ? 10.804 0.284 -22.917 1.00 84.75 118 LYS A N 1
ATOM 960 C CA . LYS A 1 118 ? 9.737 -0.674 -22.603 1.00 84.75 118 LYS A CA 1
ATOM 961 C C . LYS A 1 118 ? 8.833 -0.204 -21.464 1.00 84.75 118 LYS A C 1
ATOM 963 O O . LYS A 1 118 ? 7.634 -0.477 -21.488 1.00 84.75 118 LYS A O 1
ATOM 968 N N . ILE A 1 119 ? 9.385 0.467 -20.455 1.00 85.62 119 ILE A N 1
ATOM 969 C CA . ILE A 1 119 ? 8.590 1.053 -19.369 1.00 85.62 119 ILE A CA 1
ATOM 970 C C . ILE A 1 119 ? 7.683 2.153 -19.924 1.00 85.62 119 ILE A C 1
ATOM 972 O O . ILE A 1 119 ? 6.502 2.171 -19.581 1.00 85.62 119 ILE A O 1
ATOM 976 N N . ASP A 1 120 ? 8.201 3.016 -20.797 1.00 87.88 120 ASP A N 1
ATOM 977 C CA . ASP A 1 120 ? 7.426 4.089 -21.425 1.00 87.88 120 ASP A CA 1
ATOM 978 C C . ASP A 1 120 ? 6.275 3.536 -22.284 1.00 87.88 120 ASP A C 1
ATOM 980 O O . ASP A 1 120 ? 5.117 3.936 -22.129 1.00 87.88 120 ASP A O 1
ATOM 984 N N . GLU A 1 121 ? 6.543 2.502 -23.087 1.00 87.75 121 GLU A N 1
ATOM 985 C CA . GLU A 1 121 ? 5.515 1.781 -23.848 1.00 87.75 121 GLU A CA 1
ATOM 986 C C . GLU A 1 121 ? 4.430 1.182 -22.928 1.00 87.75 121 GLU A C 1
ATOM 988 O O . GLU A 1 121 ? 3.231 1.295 -23.185 1.00 87.75 121 GLU A O 1
ATOM 993 N N . LEU A 1 122 ? 4.818 0.562 -21.809 1.00 83.62 122 LEU A N 1
ATOM 994 C CA . LEU A 1 122 ? 3.856 -0.020 -20.867 1.00 83.62 122 LEU A CA 1
ATOM 995 C C . LEU A 1 122 ? 3.006 1.045 -20.162 1.00 83.62 122 LEU A C 1
ATOM 997 O O . LEU A 1 122 ? 1.814 0.819 -19.938 1.00 83.62 122 LEU A O 1
ATOM 1001 N N . LEU A 1 123 ? 3.592 2.191 -19.812 1.00 82.44 123 LEU A N 1
ATOM 1002 C CA . LEU A 1 123 ? 2.878 3.294 -19.166 1.00 82.44 123 LEU A CA 1
ATOM 1003 C C . LEU A 1 123 ? 1.897 3.971 -20.132 1.00 82.44 123 LEU A C 1
ATOM 1005 O O . LEU A 1 123 ? 0.743 4.207 -19.764 1.00 82.44 123 LEU A O 1
ATOM 1009 N N . THR A 1 124 ? 2.310 4.215 -21.377 1.00 83.75 124 THR A N 1
ATOM 1010 C CA . THR A 1 124 ? 1.447 4.794 -22.421 1.00 83.75 124 THR A CA 1
ATOM 1011 C C . THR A 1 124 ? 0.270 3.877 -22.763 1.00 83.75 124 THR A C 1
ATOM 1013 O O . THR A 1 124 ? -0.872 4.339 -22.837 1.00 83.75 124 THR A O 1
ATOM 1016 N N . LEU A 1 125 ? 0.494 2.561 -22.855 1.00 79.88 125 LEU A N 1
ATOM 1017 C CA . LEU A 1 125 ? -0.581 1.580 -23.048 1.00 79.88 125 LEU A CA 1
ATOM 1018 C C . LEU A 1 125 ? -1.602 1.584 -21.900 1.00 79.88 125 LEU A C 1
ATOM 1020 O O . LEU A 1 125 ? -2.801 1.430 -22.148 1.00 79.88 125 LEU A O 1
ATOM 1024 N N . GLN A 1 126 ? -1.162 1.771 -20.653 1.00 73.69 126 GLN A N 1
ATOM 1025 C CA . GLN A 1 126 ? -2.084 1.888 -19.519 1.00 73.69 126 GLN A CA 1
ATOM 1026 C C . GLN A 1 126 ? -2.894 3.183 -19.566 1.00 73.69 126 GLN A C 1
ATOM 1028 O O . GLN A 1 126 ? -4.104 3.133 -19.355 1.00 73.69 126 GLN A O 1
ATOM 1033 N N . MET A 1 127 ? -2.276 4.317 -19.915 1.00 68.56 127 MET A N 1
ATOM 1034 C CA . MET A 1 127 ? -2.993 5.589 -20.077 1.00 68.56 127 MET A CA 1
ATOM 1035 C C . MET A 1 127 ? -4.122 5.484 -21.115 1.00 68.56 127 MET A C 1
ATOM 1037 O O . MET A 1 127 ? -5.246 5.932 -20.870 1.00 68.56 127 MET A O 1
ATOM 1041 N N . ILE A 1 128 ? -3.860 4.822 -22.246 1.00 67.44 128 ILE A N 1
ATOM 1042 C CA . ILE A 1 128 ? -4.859 4.598 -23.304 1.00 67.44 128 ILE A CA 1
ATOM 1043 C C . ILE A 1 128 ? -5.995 3.687 -22.810 1.00 67.44 128 ILE A C 1
ATOM 1045 O O . ILE A 1 128 ? -7.172 3.971 -23.048 1.00 67.44 128 ILE A O 1
ATOM 1049 N N . ARG A 1 129 ? -5.677 2.619 -22.067 1.00 66.88 129 ARG A N 1
ATOM 1050 C CA . ARG A 1 129 ? -6.681 1.721 -21.462 1.00 66.88 129 ARG A CA 1
ATOM 1051 C C . ARG A 1 129 ? -7.550 2.420 -20.420 1.00 66.88 129 ARG A C 1
ATOM 1053 O O . ARG A 1 129 ? -8.743 2.149 -20.349 1.00 66.88 129 ARG A O 1
ATOM 1060 N N . THR A 1 130 ? -6.982 3.333 -19.635 1.00 60.28 130 THR A N 1
ATOM 1061 C CA . THR A 1 130 ? -7.753 4.116 -18.659 1.00 60.28 130 THR A CA 1
ATOM 1062 C C . THR A 1 130 ? -8.653 5.162 -19.319 1.00 60.28 130 THR A C 1
ATOM 1064 O O . THR A 1 130 ? -9.722 5.444 -18.793 1.00 60.28 130 THR A O 1
ATOM 1067 N N . SER A 1 131 ? -8.264 5.690 -20.487 1.00 60.09 131 SER A N 1
ATOM 1068 C CA . SER A 1 131 ? -9.064 6.646 -21.271 1.00 60.09 131 SER A CA 1
ATOM 1069 C C . SER A 1 131 ? -10.237 5.979 -22.006 1.00 60.09 131 SER A C 1
ATOM 1071 O O . SER A 1 131 ? -11.325 6.534 -22.102 1.00 60.09 131 SER A O 1
ATOM 1073 N N . THR A 1 132 ? -10.046 4.743 -22.472 1.00 53.88 132 THR A N 1
ATOM 1074 C CA . THR A 1 132 ? -11.066 3.965 -23.204 1.00 53.88 132 THR A CA 1
ATOM 1075 C C . THR A 1 132 ? -12.069 3.235 -22.301 1.00 53.88 132 THR A C 1
ATOM 1077 O O . THR A 1 132 ? -13.027 2.653 -22.799 1.00 53.88 132 THR A O 1
ATOM 1080 N N . ALA A 1 133 ? -11.878 3.278 -20.978 1.00 48.28 133 ALA A N 1
ATOM 1081 C CA . ALA A 1 133 ? -12.782 2.698 -19.981 1.00 48.28 133 ALA A CA 1
ATOM 1082 C C . ALA A 1 133 ? -13.808 3.703 -19.405 1.00 48.28 133 ALA A C 1
ATOM 1084 O O . ALA A 1 133 ? -14.435 3.401 -18.388 1.00 48.28 133 ALA A O 1
ATOM 1085 N N . LEU A 1 134 ? -13.980 4.877 -20.028 1.00 39.00 134 LEU A N 1
ATOM 1086 C CA . LEU A 1 134 ? -15.069 5.812 -19.726 1.00 39.00 134 LEU A CA 1
ATOM 1087 C C . LEU A 1 134 ? -16.266 5.594 -20.677 1.00 39.00 134 LEU A C 1
ATOM 1089 O O . LEU A 1 134 ? -16.084 5.737 -21.888 1.00 39.00 134 LEU A O 1
ATOM 1093 N N . PRO A 1 135 ? -17.472 5.281 -20.163 1.00 38.91 135 PRO A N 1
ATOM 1094 C CA . PRO A 1 135 ? -18.736 5.632 -20.809 1.00 38.91 135 PRO A CA 1
ATOM 1095 C C . PRO A 1 135 ? -19.109 7.106 -20.588 1.00 38.91 135 PRO A C 1
ATOM 1097 O O . PRO A 1 135 ? -18.729 7.672 -19.534 1.00 38.91 135 PRO A O 1
#

Organism: NCBI:txid1033008

Radius of gyration: 17.66 Å; chains: 1; bounding box: 43×26×47 Å

Foldseek 3Di:
DLLVLLQVLLVLQVVCPPPNVVLLQVLCVVVVHDPDRQQHDDPVDPCSSLSNLVVCLVCVSSLQVSLPPPVSVSVVSHDDPVVNVLSVLLSVLVVVLVVQCPPPVRNDPVCPVVSVVVSVVSVVVVVVVVVVPDD

InterPro domains:
  IPR012337 Ribonuclease H-like superfamily [SSF53098] (38-125)
  IPR052035 Zinc finger BED domain-containing [PTHR46481] (14-124)

Secondary structure (DSSP, 8-state):
-HHHHHHHHHHHHHH-TTTHHHHHHHHHHHTT----PPPPP-TTSTTHHHHHHHHHHHTHHHHHHHHH-GGGT-GGGPPPHHHHHHHHHHHHHHHHHHHHHH-TTT--GGGHHHHHHHHHHHHHHHHHHHHTT--